Protein AF-A0A936AYT2-F1 (afdb_monomer_lite)

pLDDT: mean 79.72, std 15.02, range [39.72, 93.44]

Foldseek 3Di:
DDPDPPDCPPPPPVPDDPVDDDDPVNVVVVVLVVLLVVVVVVQVPDPPHDDDDDDLQDPVRDGDDDSNVVSCCVVPVDD

Secondary structure (DSSP, 8-state):
------S------TT--TTSPP-HHHHHHHHHHHHHHHHHHHHTT-SS-------SB-TTS-B---HHHHHHHHHHTT-

Sequence (79 aa):
MPRQPLSNTFVLAESWDEEKQWTLEDDVRIRNELLSRVVHGLTSRCRHGVILATSELDRRGARQDGPLWRALHPLVSGE

Structure (mmCIF, N/CA/C/O backbone):
data_AF-A0A936AYT2-F1
#
_entry.id   AF-A0A936AYT2-F1
#
loop_
_atom_site.group_PDB
_atom_site.id
_atom_site.type_symbol
_atom_site.label_atom_id
_atom_site.label_alt_id
_atom_site.label_comp_id
_atom_site.label_asym_id
_atom_site.label_entity_id
_atom_site.label_seq_id
_atom_site.pdbx_PDB_ins_code
_atom_site.Cartn_x
_atom_site.Cartn_y
_atom_site.Cartn_z
_atom_site.occupancy
_atom_site.B_iso_or_equiv
_atom_site.auth_seq_id
_atom_site.auth_comp_id
_atom_site.auth_asym_id
_atom_site.auth_atom_id
_atom_site.pdbx_PDB_model_num
ATOM 1 N N . MET A 1 1 ? 36.076 -6.705 -7.306 1.00 39.72 1 MET A N 1
ATOM 2 C CA . MET A 1 1 ? 34.998 -5.981 -6.593 1.00 39.72 1 MET A CA 1
ATOM 3 C C . MET A 1 1 ? 33.739 -6.835 -6.666 1.00 39.72 1 MET A C 1
ATOM 5 O O . MET A 1 1 ? 33.318 -7.108 -7.785 1.00 39.72 1 MET A O 1
ATOM 9 N N . PRO A 1 2 ? 33.171 -7.329 -5.554 1.00 47.38 2 PRO A N 1
ATOM 10 C CA . PRO A 1 2 ? 31.956 -8.129 -5.629 1.00 47.38 2 PRO A CA 1
ATOM 11 C C . PRO A 1 2 ? 30.773 -7.200 -5.942 1.00 47.38 2 PRO A C 1
ATOM 13 O O . PRO A 1 2 ? 30.506 -6.251 -5.207 1.00 47.38 2 PRO A O 1
ATOM 16 N N . ARG A 1 3 ? 30.096 -7.440 -7.072 1.00 46.91 3 ARG A N 1
ATOM 17 C CA . ARG A 1 3 ? 28.839 -6.777 -7.448 1.00 46.91 3 ARG A CA 1
ATOM 18 C C . ARG A 1 3 ? 27.745 -7.357 -6.567 1.00 46.91 3 ARG A C 1
ATOM 20 O O . ARG A 1 3 ? 27.139 -8.365 -6.898 1.00 46.91 3 ARG A O 1
ATOM 27 N N . GLN A 1 4 ? 27.553 -6.761 -5.409 1.00 48.75 4 GLN A N 1
ATOM 28 C CA . GLN A 1 4 ? 26.448 -7.097 -4.537 1.00 48.75 4 GLN A CA 1
ATOM 29 C C . GLN A 1 4 ? 25.159 -6.473 -5.110 1.00 48.75 4 GLN A C 1
ATOM 31 O O . GLN A 1 4 ? 25.077 -5.243 -5.138 1.00 48.75 4 GLN A O 1
ATOM 36 N N . PRO A 1 5 ? 24.136 -7.237 -5.537 1.00 49.56 5 PRO A N 1
ATOM 37 C CA . PRO A 1 5 ? 22.836 -6.662 -5.839 1.00 49.56 5 PRO A CA 1
ATOM 38 C C . PRO A 1 5 ? 22.055 -6.570 -4.521 1.00 49.56 5 PRO A C 1
ATOM 40 O O . PRO A 1 5 ? 21.203 -7.400 -4.234 1.00 49.56 5 PRO A O 1
ATOM 43 N N . LEU A 1 6 ? 22.375 -5.598 -3.662 1.00 49.78 6 LEU A N 1
ATOM 44 C CA . LEU A 1 6 ? 21.516 -5.284 -2.513 1.00 49.78 6 LEU A CA 1
ATOM 45 C C . LEU A 1 6 ? 20.599 -4.119 -2.892 1.00 49.78 6 LEU A C 1
ATOM 47 O O . LEU A 1 6 ? 21.013 -2.965 -2.819 1.00 49.78 6 LEU A O 1
ATOM 51 N N . SER A 1 7 ? 19.369 -4.422 -3.321 1.00 51.97 7 SER A N 1
ATOM 52 C CA . SER A 1 7 ? 18.164 -3.632 -2.972 1.00 51.97 7 SER A CA 1
ATOM 53 C C . SER A 1 7 ? 16.874 -4.126 -3.626 1.00 51.97 7 SER A C 1
ATOM 55 O O . SER A 1 7 ? 15.824 -3.940 -3.025 1.00 51.97 7 SER A O 1
ATOM 57 N N . ASN A 1 8 ? 16.919 -4.798 -4.777 1.00 48.38 8 ASN A N 1
ATOM 58 C CA . ASN A 1 8 ? 15.721 -5.424 -5.336 1.00 48.38 8 ASN A CA 1
ATOM 59 C C . ASN A 1 8 ? 15.711 -6.903 -4.974 1.00 48.38 8 ASN A C 1
ATOM 61 O O . ASN A 1 8 ? 16.042 -7.769 -5.780 1.00 48.38 8 ASN A O 1
ATOM 65 N N . THR A 1 9 ? 15.337 -7.190 -3.724 1.00 46.50 9 THR A N 1
ATOM 66 C CA . THR A 1 9 ? 14.724 -8.480 -3.410 1.00 46.50 9 THR A CA 1
ATOM 67 C C . THR A 1 9 ? 13.547 -8.574 -4.358 1.00 46.50 9 THR A C 1
ATOM 69 O O . THR A 1 9 ? 12.618 -7.783 -4.218 1.00 46.50 9 THR A O 1
ATOM 72 N N . PHE A 1 10 ? 13.633 -9.428 -5.375 1.00 51.62 10 PHE A N 1
ATOM 73 C CA . PHE A 1 10 ? 12.538 -9.674 -6.292 1.00 51.62 10 PHE A CA 1
ATOM 74 C C . PHE A 1 10 ? 11.308 -10.014 -5.446 1.00 51.62 10 PHE A C 1
ATOM 76 O O . PHE A 1 10 ? 11.131 -11.150 -5.012 1.00 51.62 10 PHE A O 1
ATOM 83 N N . VAL A 1 11 ? 10.451 -9.028 -5.177 1.00 52.66 11 VAL A N 1
ATOM 84 C CA . VAL A 1 11 ? 9.045 -9.312 -4.952 1.00 52.66 11 VAL A CA 1
ATOM 85 C C . VAL A 1 11 ? 8.590 -9.664 -6.349 1.00 52.66 11 VAL A C 1
ATOM 87 O O . VAL A 1 11 ? 8.173 -8.800 -7.115 1.00 52.66 11 VAL A O 1
ATOM 90 N N . LEU A 1 12 ? 8.873 -10.914 -6.717 1.00 55.25 12 LEU A N 1
ATOM 91 C CA . LEU A 1 12 ? 8.446 -11.513 -7.955 1.00 55.25 12 LEU A CA 1
ATOM 92 C C . LEU A 1 12 ? 6.943 -11.272 -7.953 1.00 55.25 12 LEU A C 1
ATOM 94 O O . LEU A 1 12 ? 6.207 -11.874 -7.170 1.00 55.25 12 LEU A O 1
ATOM 98 N N . ALA A 1 13 ? 6.486 -10.342 -8.789 1.00 62.06 13 ALA A N 1
ATOM 99 C CA . ALA A 1 13 ? 5.207 -10.560 -9.416 1.00 62.06 13 ALA A CA 1
ATOM 100 C C . ALA A 1 13 ? 5.392 -11.913 -10.097 1.00 62.06 13 ALA A C 1
ATOM 102 O O . ALA A 1 13 ? 6.026 -11.990 -11.138 1.00 62.06 13 ALA A O 1
ATOM 103 N N . GLU A 1 14 ? 4.986 -12.984 -9.417 1.00 64.94 14 GLU A N 1
ATOM 104 C CA . GLU A 1 14 ? 5.194 -14.369 -9.851 1.00 64.94 14 GLU A CA 1
ATOM 105 C C . GLU A 1 14 ? 4.648 -14.577 -11.270 1.00 64.94 14 GLU A C 1
ATOM 107 O O . GLU A 1 14 ? 5.135 -15.406 -12.023 1.00 64.94 14 GLU A O 1
ATOM 112 N N . SER A 1 15 ? 3.683 -13.742 -11.658 1.00 74.06 15 SER A N 1
ATOM 113 C CA . SER A 1 15 ? 3.086 -13.648 -12.982 1.00 74.06 15 SER A CA 1
ATOM 114 C C . SER A 1 15 ? 3.792 -12.679 -13.949 1.00 74.06 15 SER A C 1
ATOM 116 O O . SER A 1 15 ? 3.148 -12.222 -14.894 1.00 74.06 15 SER A O 1
ATOM 118 N N . TRP A 1 16 ? 5.033 -12.250 -13.695 1.00 82.50 16 TRP A N 1
ATOM 119 C CA . TRP A 1 16 ? 5.757 -11.369 -14.615 1.00 82.50 16 TRP A CA 1
ATOM 120 C C . TRP A 1 16 ? 6.217 -12.155 -15.837 1.00 82.50 16 TRP A C 1
ATOM 122 O O . TRP A 1 16 ? 6.801 -13.226 -15.715 1.00 82.50 16 TRP A O 1
ATOM 132 N N . ASP A 1 17 ? 5.955 -11.595 -17.011 1.00 83.50 17 ASP A N 1
ATOM 133 C CA . ASP A 1 17 ? 6.382 -12.173 -18.276 1.00 83.50 17 ASP A CA 1
ATOM 134 C C . ASP A 1 17 ? 7.903 -12.036 -18.430 1.00 83.50 17 ASP A C 1
ATOM 136 O O . ASP A 1 17 ? 8.429 -10.922 -18.481 1.00 83.50 17 ASP A O 1
ATOM 140 N N . GLU A 1 18 ? 8.608 -13.166 -18.496 1.00 78.94 18 GLU A N 1
ATOM 141 C CA . GLU A 1 18 ? 10.068 -13.216 -18.627 1.00 78.94 18 GLU A CA 1
ATOM 142 C C . GLU A 1 18 ? 10.566 -12.567 -19.929 1.00 78.94 18 GLU A C 1
ATOM 144 O O . GLU A 1 18 ? 11.679 -12.039 -19.962 1.00 78.94 18 GLU A O 1
ATOM 149 N N . GLU A 1 19 ? 9.729 -12.520 -20.970 1.00 85.50 19 GLU A N 1
ATOM 150 C CA . GLU A 1 19 ? 10.046 -11.869 -22.246 1.00 85.50 19 GLU A CA 1
ATOM 151 C C . GLU A 1 19 ? 9.950 -10.335 -22.155 1.00 85.50 19 GLU A C 1
ATOM 153 O O . GLU A 1 19 ? 10.442 -9.607 -23.025 1.00 85.50 19 GLU A O 1
ATOM 158 N N . LYS A 1 20 ? 9.332 -9.803 -21.091 1.00 82.38 20 LYS A N 1
ATOM 159 C CA . LYS A 1 20 ? 9.167 -8.364 -20.889 1.00 82.38 20 LYS A CA 1
ATOM 160 C C . LYS A 1 20 ? 10.276 -7.797 -20.006 1.00 82.38 20 LYS A C 1
ATOM 162 O O . LYS A 1 20 ? 10.464 -8.186 -18.853 1.00 82.38 20 LYS A O 1
ATOM 167 N N . GLN 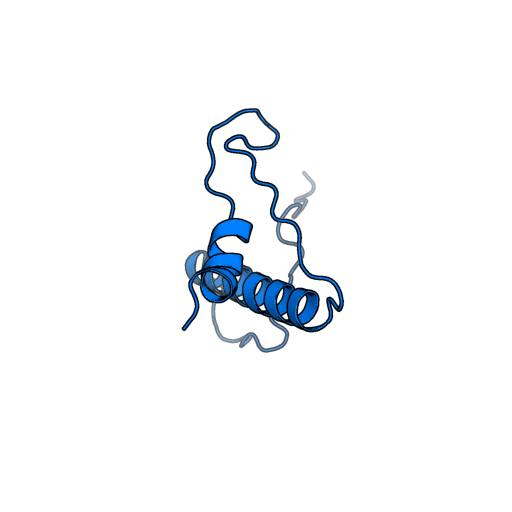A 1 21 ? 10.949 -6.761 -20.508 1.00 83.62 21 GLN A N 1
ATOM 168 C CA . GLN A 1 21 ? 11.913 -6.003 -19.715 1.00 83.62 21 GLN A CA 1
ATOM 169 C C . GLN A 1 21 ? 11.228 -5.312 -18.527 1.00 83.62 21 GLN A C 1
ATOM 171 O O . GLN A 1 21 ? 10.285 -4.539 -18.699 1.00 83.62 21 GLN A O 1
ATOM 176 N N . TRP A 1 22 ? 11.755 -5.541 -17.324 1.00 82.12 22 TRP A N 1
ATOM 177 C CA . TRP A 1 22 ? 11.333 -4.837 -16.117 1.00 82.12 22 TRP A CA 1
ATOM 178 C C . TRP A 1 22 ? 11.783 -3.374 -16.150 1.00 82.12 22 TRP A C 1
ATOM 180 O O . TRP A 1 22 ? 12.980 -3.080 -16.238 1.00 82.12 22 TRP A O 1
ATOM 190 N N . THR A 1 23 ? 10.832 -2.447 -16.056 1.00 86.44 23 THR A N 1
ATOM 191 C CA . THR A 1 23 ? 11.107 -1.006 -16.037 1.00 86.44 23 THR A CA 1
ATOM 192 C C . THR A 1 23 ? 10.937 -0.408 -14.638 1.00 86.44 23 THR A C 1
ATOM 194 O O . THR A 1 23 ? 10.332 -1.004 -13.748 1.00 86.44 23 THR A O 1
ATOM 197 N N . LEU A 1 24 ? 11.451 0.810 -14.430 1.00 83.12 24 LEU A N 1
ATOM 198 C CA . LEU A 1 24 ? 11.202 1.563 -13.193 1.00 83.12 24 LEU A CA 1
ATOM 199 C C . LEU A 1 24 ? 9.706 1.859 -12.992 1.00 83.12 24 LEU A C 1
ATOM 201 O O . LEU A 1 24 ? 9.223 1.892 -11.863 1.00 83.12 24 LEU A O 1
ATOM 205 N N . GLU A 1 25 ? 8.971 2.073 -14.081 1.00 87.88 25 GLU A N 1
ATOM 206 C CA . GLU A 1 25 ? 7.526 2.284 -14.035 1.00 87.88 25 GLU A CA 1
ATOM 207 C C . GLU A 1 25 ? 6.799 1.017 -13.573 1.00 87.88 25 GLU A C 1
ATOM 209 O O . GLU A 1 25 ? 5.939 1.087 -12.693 1.00 87.88 25 GLU A O 1
ATOM 214 N N . ASP A 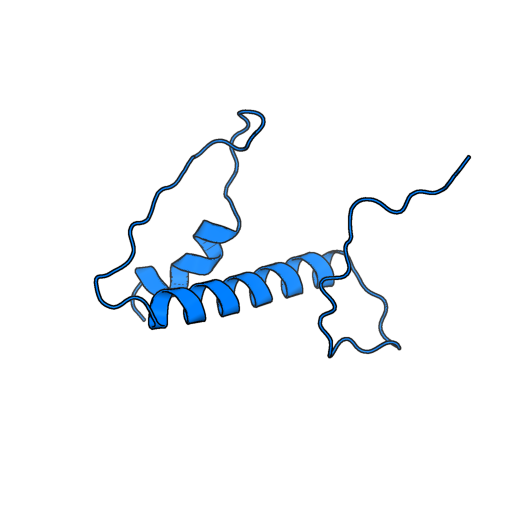1 26 ? 7.198 -0.145 -14.099 1.00 87.25 26 ASP A N 1
ATOM 215 C CA . ASP A 1 26 ? 6.672 -1.436 -13.662 1.00 87.25 26 ASP A CA 1
ATOM 216 C C . ASP A 1 26 ? 6.957 -1.687 -12.179 1.00 87.25 26 ASP A C 1
ATOM 218 O O . ASP A 1 26 ? 6.049 -2.100 -11.459 1.00 87.25 26 ASP A O 1
ATOM 222 N N . ASP A 1 27 ? 8.162 -1.355 -11.700 1.00 84.88 27 ASP A N 1
ATOM 223 C CA . ASP A 1 27 ? 8.528 -1.459 -10.283 1.00 84.88 27 ASP A CA 1
ATOM 224 C C . ASP A 1 27 ? 7.583 -0.661 -9.381 1.00 84.88 27 ASP A C 1
ATOM 226 O O . ASP A 1 27 ? 6.999 -1.189 -8.429 1.00 84.88 27 ASP A O 1
ATOM 230 N N . VAL A 1 28 ? 7.395 0.621 -9.701 1.00 85.44 28 VAL A N 1
ATOM 231 C CA . VAL A 1 28 ? 6.536 1.513 -8.920 1.00 85.44 28 VAL A CA 1
ATOM 232 C C . VAL A 1 28 ? 5.086 1.035 -8.965 1.00 85.44 28 VAL A C 1
ATOM 234 O O . VAL A 1 28 ? 4.427 0.987 -7.923 1.00 85.44 28 VAL A O 1
ATOM 237 N N . ARG A 1 29 ? 4.593 0.657 -10.149 1.00 87.94 29 ARG A N 1
ATOM 238 C CA . ARG A 1 29 ? 3.221 0.187 -10.356 1.00 87.94 29 ARG A CA 1
ATOM 239 C C . ARG A 1 29 ? 2.945 -1.095 -9.574 1.00 87.94 29 ARG A C 1
ATOM 241 O O . ARG A 1 29 ? 2.021 -1.116 -8.763 1.00 87.94 29 ARG A O 1
ATOM 248 N N . ILE A 1 30 ? 3.760 -2.132 -9.771 1.00 87.38 30 ILE A N 1
ATOM 249 C CA . ILE A 1 30 ? 3.577 -3.447 -9.140 1.00 87.38 30 ILE A CA 1
ATOM 250 C C . ILE A 1 30 ? 3.700 -3.334 -7.622 1.00 87.38 30 ILE A C 1
ATOM 252 O O . ILE A 1 30 ? 2.870 -3.879 -6.896 1.00 87.38 30 ILE A O 1
ATOM 256 N N . ARG A 1 31 ? 4.678 -2.576 -7.113 1.00 86.12 31 ARG A N 1
ATOM 257 C CA . ARG A 1 31 ? 4.831 -2.375 -5.666 1.00 86.12 31 ARG A CA 1
ATOM 258 C C . ARG A 1 31 ? 3.599 -1.719 -5.042 1.00 86.12 31 ARG A C 1
ATOM 260 O O . ARG A 1 31 ? 3.161 -2.143 -3.973 1.00 86.12 31 ARG A O 1
ATOM 267 N N . ASN A 1 32 ? 3.041 -0.697 -5.690 1.00 88.56 32 ASN A N 1
ATOM 268 C CA . ASN A 1 32 ? 1.845 -0.013 -5.195 1.00 88.56 32 ASN A CA 1
ATOM 269 C C . ASN A 1 32 ? 0.604 -0.919 -5.255 1.00 88.56 32 ASN A C 1
ATOM 271 O O . ASN A 1 32 ? -0.190 -0.925 -4.315 1.00 88.56 32 ASN A O 1
ATOM 275 N N . GLU A 1 33 ? 0.462 -1.714 -6.316 1.00 88.75 33 GLU A N 1
ATOM 276 C CA . GLU A 1 33 ? -0.628 -2.681 -6.469 1.00 88.75 33 GLU A CA 1
ATOM 277 C C . GLU A 1 33 ? -0.583 -3.769 -5.387 1.00 88.75 33 GLU A C 1
ATOM 279 O O . GLU A 1 33 ? -1.583 -4.026 -4.714 1.00 88.75 33 GLU A O 1
ATOM 284 N N . LEU A 1 34 ? 0.589 -4.369 -5.162 1.00 89.19 34 LEU A N 1
ATOM 285 C CA . LEU A 1 34 ? 0.778 -5.379 -4.121 1.00 89.19 34 LEU A CA 1
ATOM 286 C C . LEU A 1 34 ? 0.506 -4.808 -2.729 1.00 89.19 34 LEU A C 1
ATOM 288 O O . LEU A 1 34 ? -0.190 -5.439 -1.933 1.00 89.19 34 LEU A O 1
ATOM 292 N N . LEU A 1 35 ? 0.997 -3.598 -2.444 1.00 91.06 35 LEU A N 1
ATOM 293 C CA . LEU A 1 35 ? 0.722 -2.924 -1.179 1.00 91.06 35 LEU A CA 1
ATOM 294 C C . LEU A 1 35 ? -0.782 -2.703 -0.977 1.00 91.06 35 LEU A C 1
ATOM 296 O O . LEU A 1 35 ? -1.290 -2.991 0.103 1.00 91.06 35 LEU A O 1
ATOM 300 N N . SER A 1 36 ? -1.500 -2.248 -2.007 1.00 90.94 36 SER A N 1
ATOM 301 C CA . SER A 1 36 ? -2.952 -2.052 -1.945 1.00 90.94 36 SER A CA 1
ATOM 302 C C . SER A 1 36 ? -3.694 -3.357 -1.639 1.00 90.94 36 SER A C 1
ATOM 304 O O . SER A 1 36 ? -4.499 -3.396 -0.708 1.00 90.94 36 SER A O 1
ATOM 306 N N . ARG A 1 37 ? -3.361 -4.454 -2.335 1.00 90.50 37 ARG A N 1
ATOM 307 C CA . ARG A 1 37 ? -3.958 -5.781 -2.092 1.00 90.50 37 ARG A CA 1
ATOM 308 C C . ARG A 1 37 ? -3.704 -6.277 -0.666 1.00 90.50 37 ARG A C 1
ATOM 310 O O . ARG A 1 37 ? -4.625 -6.767 -0.014 1.00 90.50 37 ARG A O 1
ATOM 317 N N . VAL A 1 38 ? -2.474 -6.127 -0.166 1.00 91.56 38 VAL A N 1
ATOM 318 C CA . VAL A 1 38 ? -2.102 -6.526 1.203 1.00 91.56 38 VAL A CA 1
ATOM 319 C C . VAL A 1 38 ? -2.867 -5.705 2.237 1.00 91.56 38 VAL A C 1
ATOM 321 O O . VAL A 1 38 ? -3.459 -6.274 3.151 1.00 91.56 38 VAL A O 1
ATOM 324 N N . VAL A 1 39 ? -2.896 -4.380 2.089 1.00 92.50 39 VAL A N 1
ATOM 325 C CA . VAL A 1 39 ? -3.617 -3.485 3.005 1.00 92.50 39 VAL A CA 1
ATOM 326 C C . VAL A 1 39 ? -5.111 -3.809 3.006 1.00 92.50 39 VAL A C 1
ATOM 328 O O . VAL A 1 39 ? -5.695 -3.960 4.077 1.00 92.50 39 VAL A O 1
ATOM 331 N N . HIS A 1 40 ? -5.722 -4.010 1.837 1.00 92.06 40 HIS A N 1
ATOM 332 C CA . HIS A 1 40 ? -7.125 -4.408 1.737 1.00 92.06 40 HIS A CA 1
ATOM 333 C C . HIS A 1 40 ? -7.397 -5.738 2.458 1.00 92.06 40 HIS A C 1
ATOM 335 O O . HIS A 1 40 ? -8.275 -5.805 3.313 1.00 92.06 40 HIS A O 1
ATOM 341 N N . GLY A 1 41 ? -6.605 -6.782 2.194 1.00 92.69 41 GLY A N 1
ATOM 342 C CA . GLY A 1 41 ? -6.793 -8.088 2.832 1.00 92.69 41 GLY A CA 1
ATOM 343 C C . GLY A 1 41 ? -6.553 -8.083 4.347 1.00 92.69 41 GLY A C 1
ATOM 344 O O . GLY A 1 41 ? -7.225 -8.802 5.085 1.00 92.69 41 GLY A O 1
ATOM 345 N N . LEU A 1 42 ? -5.608 -7.277 4.840 1.00 92.50 42 LEU A N 1
ATOM 346 C CA . LEU A 1 42 ? -5.376 -7.125 6.279 1.00 92.50 42 LEU A CA 1
ATOM 347 C C . LEU A 1 42 ? -6.541 -6.395 6.952 1.00 92.50 42 LEU A C 1
ATOM 349 O O . LEU A 1 42 ? -7.058 -6.869 7.963 1.00 92.50 42 LEU A O 1
ATOM 353 N N . THR A 1 43 ? -6.978 -5.276 6.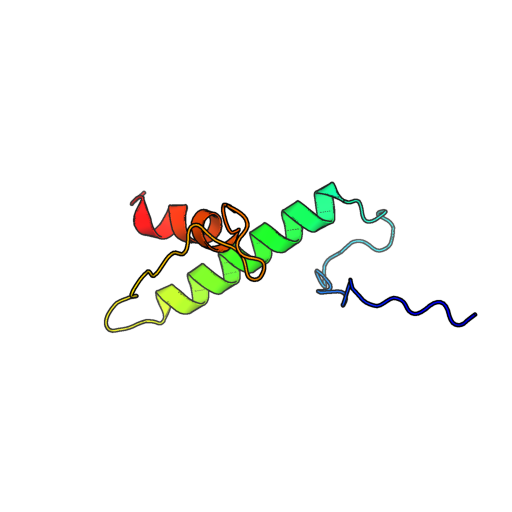373 1.00 92.38 43 THR A N 1
ATOM 354 C CA . THR A 1 43 ? -8.062 -4.452 6.926 1.00 92.38 43 THR A CA 1
ATOM 355 C C . THR A 1 43 ? -9.416 -5.159 6.875 1.00 92.38 43 THR A C 1
ATOM 357 O O . THR A 1 43 ? -10.154 -5.104 7.856 1.00 92.38 43 THR A O 1
ATOM 360 N N . SER A 1 44 ? -9.711 -5.929 5.821 1.00 91.62 44 SER A N 1
ATOM 361 C CA . SER A 1 44 ? -10.951 -6.714 5.707 1.00 91.62 44 SER A CA 1
ATOM 362 C C . SER A 1 44 ? -11.080 -7.821 6.765 1.00 91.62 44 SER A C 1
ATOM 364 O O . SER A 1 44 ? -12.168 -8.346 6.996 1.00 91.62 44 SER A O 1
ATOM 366 N N . ARG A 1 45 ? -9.971 -8.208 7.410 1.00 92.69 45 ARG A N 1
ATOM 367 C CA . ARG A 1 45 ? -9.926 -9.220 8.480 1.00 92.69 45 ARG A CA 1
ATOM 368 C C . ARG A 1 45 ? -9.983 -8.610 9.883 1.00 92.69 45 ARG A C 1
ATOM 370 O O . ARG A 1 45 ? -10.145 -9.349 10.858 1.00 92.69 45 ARG A O 1
ATOM 377 N N . CYS A 1 46 ? -9.838 -7.292 10.013 1.00 93.44 46 CYS A N 1
ATOM 378 C CA . CYS A 1 46 ? -9.913 -6.596 11.293 1.00 93.44 46 CYS A CA 1
ATOM 379 C C . CYS A 1 46 ? -11.364 -6.570 11.799 1.00 93.44 46 CYS A C 1
ATOM 381 O O . CYS A 1 46 ? -12.251 -6.043 11.141 1.00 93.44 46 CYS A O 1
ATOM 383 N N . ARG A 1 47 ? -11.614 -7.119 12.997 1.00 91.50 47 ARG A N 1
ATOM 384 C CA . ARG A 1 47 ? -12.975 -7.216 13.572 1.00 91.50 47 ARG A CA 1
ATOM 385 C C . ARG A 1 47 ? -13.411 -6.005 14.399 1.00 91.50 47 ARG A C 1
ATOM 387 O O . ARG A 1 47 ? -14.602 -5.812 14.595 1.00 91.50 47 ARG A O 1
ATOM 394 N N . HIS A 1 48 ? -12.458 -5.223 14.899 1.00 92.31 48 HIS A N 1
ATOM 395 C CA . HIS A 1 48 ? -12.714 -4.114 15.830 1.00 92.31 48 HIS A CA 1
ATOM 396 C C . HIS A 1 48 ? -12.395 -2.737 15.227 1.00 92.31 48 HIS A C 1
ATOM 398 O O . HIS A 1 48 ? -12.528 -1.727 15.908 1.00 92.31 48 HIS A O 1
ATOM 404 N N . GLY A 1 49 ? -11.969 -2.695 13.961 1.00 87.25 49 GLY A N 1
ATOM 405 C CA . GLY A 1 49 ? -11.508 -1.482 13.287 1.00 87.25 49 GLY A CA 1
ATOM 406 C C . GLY A 1 49 ? -9.988 -1.408 13.132 1.00 87.25 49 GLY A C 1
ATOM 407 O O . GLY A 1 49 ? -9.251 -2.311 13.534 1.00 87.25 49 GLY A O 1
ATOM 408 N N . VAL A 1 50 ? -9.538 -0.329 12.494 1.00 89.31 50 VAL A N 1
ATOM 409 C CA . VAL A 1 50 ? -8.140 -0.066 12.132 1.00 89.31 50 VAL A CA 1
ATOM 410 C C . VAL A 1 50 ? -7.779 1.327 12.634 1.00 89.31 50 VAL A C 1
ATOM 412 O O . VAL A 1 50 ? -8.507 2.283 12.377 1.00 89.31 50 VAL A O 1
ATOM 415 N N . ILE A 1 51 ? -6.658 1.448 13.344 1.00 90.62 51 ILE A N 1
ATOM 416 C CA . ILE A 1 51 ? -6.125 2.743 13.777 1.00 90.62 51 ILE A CA 1
ATOM 417 C C . ILE A 1 51 ? -5.115 3.209 12.735 1.00 90.62 51 ILE A C 1
ATOM 419 O O . ILE A 1 51 ? -4.156 2.497 12.434 1.00 90.62 51 ILE A O 1
ATOM 423 N N . LEU A 1 52 ? -5.323 4.412 12.205 1.00 87.00 52 LEU A N 1
ATOM 424 C CA . LEU A 1 52 ? -4.402 5.041 11.268 1.00 87.00 52 LEU A CA 1
ATOM 425 C C . LEU A 1 52 ? -3.486 6.009 12.011 1.00 87.00 52 LEU A C 1
ATOM 427 O O . LEU A 1 52 ? -3.951 6.914 12.698 1.00 87.00 52 LEU A O 1
ATOM 431 N N . ALA A 1 5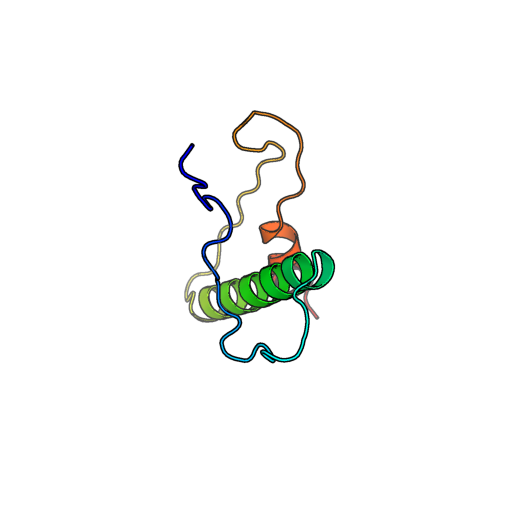3 ? -2.181 5.812 11.851 1.00 86.38 53 ALA A N 1
ATOM 432 C CA . ALA A 1 53 ? -1.152 6.708 12.354 1.00 86.38 53 ALA A CA 1
ATOM 433 C C . ALA A 1 53 ? -0.233 7.099 11.195 1.00 86.38 53 ALA A C 1
ATOM 435 O O . ALA A 1 53 ? 0.269 6.234 10.473 1.00 86.38 53 ALA A O 1
ATOM 436 N N . THR A 1 54 ? -0.022 8.399 11.010 1.00 83.62 54 THR A N 1
ATOM 437 C CA . THR A 1 54 ? 0.799 8.946 9.927 1.00 83.62 54 THR A CA 1
ATOM 438 C C . THR A 1 54 ? 1.947 9.767 10.497 1.00 83.62 54 THR A C 1
ATOM 440 O O . THR A 1 54 ? 1.802 10.432 11.520 1.00 83.62 54 THR A O 1
ATOM 443 N N . SER A 1 55 ? 3.082 9.746 9.804 1.00 85.62 55 SER A N 1
ATOM 444 C CA . SER A 1 55 ? 4.206 10.651 10.034 1.00 85.62 55 SER A CA 1
ATOM 445 C C . SER A 1 55 ? 4.432 11.432 8.752 1.00 85.62 55 SER A C 1
ATOM 447 O O . SER A 1 55 ? 4.484 10.836 7.679 1.00 85.62 55 SER A O 1
ATOM 449 N N . GLU A 1 56 ? 4.596 12.747 8.862 1.00 86.31 56 GLU A N 1
ATOM 450 C CA . GLU A 1 56 ? 5.032 13.573 7.731 1.00 86.31 56 GLU A CA 1
ATOM 451 C C . GLU A 1 56 ? 6.506 13.327 7.384 1.00 86.31 56 GLU A C 1
ATOM 453 O O . GLU A 1 56 ? 6.963 13.754 6.328 1.00 86.31 56 GLU A O 1
ATOM 458 N N . LEU A 1 57 ? 7.255 12.674 8.281 1.00 89.38 57 LEU A N 1
ATOM 459 C CA . LEU A 1 57 ? 8.692 12.461 8.178 1.00 89.38 57 LEU A CA 1
ATOM 460 C C . LEU A 1 57 ? 9.030 10.994 7.909 1.00 89.38 57 LEU A C 1
ATOM 462 O O . LEU A 1 57 ? 8.468 10.087 8.532 1.00 89.38 57 LEU A O 1
ATOM 466 N N . ASP A 1 58 ? 10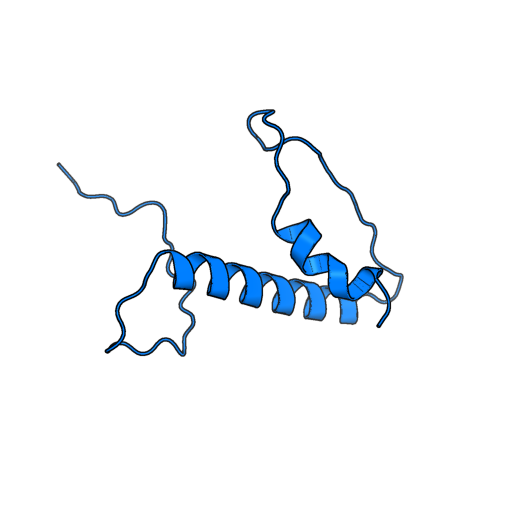.003 10.782 7.029 1.00 85.06 58 ASP A N 1
ATOM 467 C CA . ASP A 1 58 ? 10.644 9.495 6.807 1.00 85.06 58 ASP A CA 1
ATOM 468 C C . ASP A 1 58 ? 11.653 9.154 7.924 1.00 85.06 58 ASP A C 1
ATOM 470 O O . ASP A 1 58 ? 11.875 9.903 8.877 1.00 85.06 58 ASP A O 1
ATOM 474 N N . ARG A 1 59 ? 12.327 8.006 7.791 1.00 82.19 59 ARG A N 1
ATOM 475 C CA . ARG A 1 59 ? 13.332 7.535 8.766 1.00 82.19 59 ARG A CA 1
ATOM 476 C C . ARG A 1 59 ? 14.567 8.438 8.887 1.00 82.19 59 ARG A C 1
ATOM 478 O O . ARG A 1 59 ? 15.359 8.246 9.803 1.00 82.19 59 ARG A O 1
ATOM 485 N N . ARG A 1 60 ? 14.771 9.360 7.948 1.00 90.25 60 ARG A N 1
ATOM 486 C CA . ARG A 1 60 ? 15.871 10.331 7.926 1.00 90.25 60 ARG A CA 1
ATOM 487 C C . ARG A 1 60 ? 15.417 11.717 8.396 1.00 90.25 60 ARG A C 1
ATOM 489 O O . ARG A 1 60 ? 16.247 12.617 8.463 1.00 90.25 60 ARG A O 1
ATOM 496 N N . GLY A 1 61 ? 14.134 11.888 8.722 1.00 89.12 61 GLY A N 1
ATOM 497 C CA . GLY A 1 61 ? 13.554 13.174 9.101 1.00 89.12 61 GLY A CA 1
ATOM 498 C C . GLY A 1 61 ? 13.190 14.064 7.910 1.00 89.12 61 GLY A C 1
ATOM 499 O O . GLY A 1 61 ? 12.949 15.253 8.103 1.00 89.12 61 GLY A O 1
ATOM 500 N N . ALA A 1 62 ? 13.161 13.532 6.686 1.00 89.25 62 ALA A N 1
ATOM 501 C CA . ALA A 1 62 ? 12.740 14.274 5.502 1.00 89.25 62 ALA A CA 1
ATOM 502 C C . ALA A 1 62 ? 11.226 14.163 5.298 1.00 89.25 62 ALA A C 1
ATOM 504 O O . ALA A 1 62 ? 10.639 13.114 5.560 1.00 89.25 62 ALA A O 1
ATOM 505 N N . ARG A 1 63 ? 10.592 15.228 4.789 1.00 86.31 63 ARG A N 1
ATOM 506 C CA . ARG A 1 63 ? 9.162 15.195 4.454 1.00 86.31 63 ARG A CA 1
ATOM 507 C C . ARG A 1 63 ? 8.890 14.183 3.344 1.00 86.31 63 ARG A C 1
ATOM 509 O O . ARG A 1 63 ? 9.530 14.248 2.295 1.00 86.31 63 ARG A O 1
ATOM 516 N N . GLN A 1 64 ? 7.936 13.282 3.559 1.00 83.25 64 GLN A N 1
ATOM 517 C CA . GLN A 1 64 ? 7.579 12.264 2.575 1.00 83.25 64 GLN A CA 1
ATOM 518 C C . GLN A 1 64 ? 6.102 11.873 2.656 1.00 83.25 64 GLN A C 1
ATOM 520 O O . GLN A 1 64 ? 5.618 11.454 3.704 1.00 83.25 64 GLN A O 1
ATOM 525 N N . ASP A 1 65 ? 5.437 11.853 1.500 1.00 77.00 65 ASP A N 1
ATOM 526 C CA . ASP A 1 65 ? 4.169 11.140 1.339 1.00 77.00 65 ASP A CA 1
ATOM 527 C C . ASP A 1 65 ? 4.435 9.646 1.121 1.00 77.00 65 ASP A C 1
ATOM 529 O O . ASP A 1 65 ? 4.872 9.208 0.047 1.00 77.00 65 ASP A O 1
ATOM 533 N N . GLY A 1 66 ? 4.196 8.852 2.164 1.00 81.19 66 GLY A N 1
ATOM 534 C CA . GLY A 1 66 ? 4.423 7.411 2.143 1.00 81.19 66 GLY A CA 1
ATOM 535 C C . GLY A 1 66 ? 3.426 6.652 1.248 1.00 81.19 66 GLY A C 1
ATOM 536 O O . GLY A 1 66 ? 2.247 7.008 1.181 1.00 81.19 66 GLY A O 1
ATOM 537 N N . PRO A 1 67 ? 3.846 5.548 0.598 1.00 86.25 67 PRO A N 1
ATOM 538 C CA . PRO A 1 67 ? 2.968 4.754 -0.269 1.00 86.25 67 PRO A CA 1
ATOM 539 C C . PRO A 1 67 ? 1.799 4.097 0.486 1.00 86.25 67 PRO A C 1
ATOM 541 O O . PRO A 1 67 ? 0.760 3.832 -0.113 1.00 86.25 67 PRO A O 1
ATOM 544 N N . LEU A 1 68 ? 1.931 3.886 1.803 1.00 87.44 68 LEU A N 1
ATOM 545 C CA . LEU A 1 68 ? 0.870 3.323 2.644 1.00 87.44 68 LEU A CA 1
ATOM 546 C C . LEU A 1 68 ? -0.372 4.220 2.694 1.00 87.44 68 LEU A C 1
ATOM 548 O O . LEU A 1 68 ? -1.486 3.711 2.631 1.00 87.44 68 LEU A O 1
ATOM 552 N N . TRP A 1 69 ? -0.192 5.543 2.754 1.00 87.06 69 TRP A N 1
ATOM 553 C CA . TRP A 1 69 ? -1.317 6.478 2.771 1.00 87.06 69 TRP A CA 1
ATOM 554 C C . TRP A 1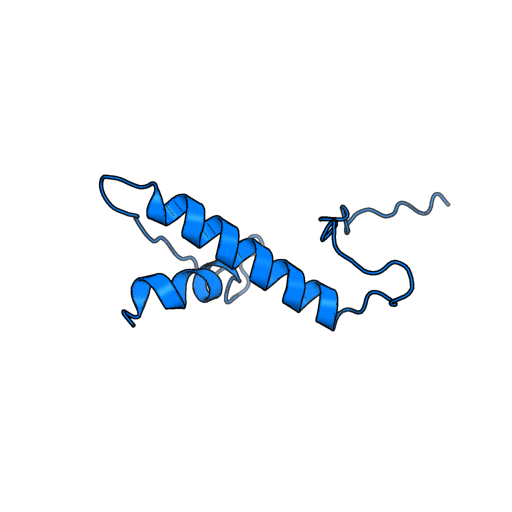 69 ? -2.145 6.382 1.485 1.00 87.06 69 TRP A C 1
ATOM 556 O O . TRP A 1 69 ? -3.367 6.269 1.531 1.00 87.06 69 TRP A O 1
ATOM 566 N N . ARG A 1 70 ? -1.471 6.308 0.330 1.00 87.31 70 ARG A N 1
ATOM 567 C CA . ARG A 1 70 ? -2.136 6.112 -0.968 1.00 87.31 70 ARG A CA 1
ATOM 568 C C . ARG A 1 70 ? -2.871 4.773 -1.042 1.00 87.31 70 ARG A C 1
ATOM 570 O O . ARG A 1 70 ? -3.978 4.723 -1.559 1.00 87.31 70 ARG A O 1
ATOM 577 N N . ALA A 1 71 ? -2.279 3.705 -0.504 1.00 90.56 71 ALA A N 1
ATOM 578 C CA . ALA A 1 71 ? -2.902 2.381 -0.472 1.00 90.56 71 ALA A CA 1
ATOM 579 C C . ALA A 1 71 ? -4.149 2.318 0.429 1.00 90.56 71 ALA A C 1
ATOM 581 O O . ALA A 1 71 ? -5.040 1.512 0.174 1.00 90.56 71 ALA A O 1
ATOM 582 N N . LEU A 1 72 ? -4.215 3.160 1.465 1.00 88.88 72 LEU A N 1
ATOM 583 C CA . LEU A 1 72 ? -5.365 3.269 2.363 1.00 88.88 72 LEU A CA 1
ATOM 584 C C . LEU A 1 72 ? -6.495 4.123 1.788 1.00 88.88 72 LEU A C 1
ATOM 586 O O . LEU A 1 72 ? -7.638 3.893 2.165 1.00 88.88 72 LEU A O 1
ATOM 590 N N . HIS A 1 73 ? -6.202 5.070 0.889 1.00 86.31 73 HIS A N 1
ATOM 591 C CA . HIS A 1 73 ? -7.180 6.033 0.369 1.00 86.31 73 HIS A CA 1
ATOM 592 C C . HIS A 1 73 ? -8.522 5.401 -0.066 1.00 86.31 73 HIS A C 1
ATOM 594 O O . HIS A 1 73 ? -9.551 5.861 0.420 1.00 86.31 73 HIS A O 1
ATOM 600 N N . PRO A 1 74 ? -8.570 4.310 -0.861 1.00 84.50 74 PRO A N 1
ATOM 601 C CA . PRO A 1 74 ? -9.845 3.692 -1.247 1.00 84.50 74 PRO A CA 1
ATOM 602 C C . PRO A 1 74 ? -10.674 3.157 -0.067 1.00 84.50 74 PRO A C 1
ATOM 604 O O . PRO A 1 74 ? -11.887 3.043 -0.169 1.00 84.50 74 PRO A O 1
ATOM 607 N N . LEU A 1 75 ? -10.036 2.821 1.060 1.00 84.44 75 LEU A N 1
ATOM 608 C CA . LEU A 1 75 ? -10.707 2.288 2.251 1.00 84.44 75 LEU A CA 1
ATOM 609 C C . LEU A 1 75 ? -11.283 3.386 3.151 1.00 84.44 75 LEU A C 1
ATOM 611 O O . LEU A 1 75 ? -12.245 3.136 3.872 1.00 84.44 75 LEU A O 1
ATOM 615 N N . VAL A 1 76 ? -10.674 4.576 3.155 1.00 83.69 76 VAL A N 1
ATOM 616 C CA . VAL A 1 76 ? -11.128 5.717 3.970 1.00 83.69 76 VAL A CA 1
ATOM 617 C C . VAL A 1 76 ? -12.071 6.648 3.221 1.00 83.69 76 VAL A C 1
ATOM 619 O O . VAL A 1 76 ? -12.904 7.285 3.859 1.00 83.69 76 VAL A O 1
ATOM 622 N N . SER A 1 77 ? -11.955 6.732 1.896 1.00 76.44 77 SER A N 1
ATOM 623 C CA . SER A 1 77 ? -12.713 7.698 1.095 1.00 76.44 77 SER A CA 1
ATOM 624 C C . SER A 1 77 ? -14.144 7.260 0.771 1.00 76.44 77 SER A C 1
ATOM 626 O O . SER A 1 77 ? -14.886 8.074 0.237 1.00 76.44 77 SER A O 1
ATOM 628 N N . GLY A 1 78 ? -14.548 6.038 1.150 1.00 61.09 78 GLY A N 1
ATOM 629 C CA . GLY A 1 78 ? -15.930 5.560 1.061 1.00 61.09 78 GLY A CA 1
ATOM 630 C C . GLY A 1 78 ? -16.542 5.708 -0.334 1.00 61.09 78 GLY A C 1
ATOM 631 O O . GLY A 1 78 ? -17.373 6.589 -0.537 1.00 61.09 78 GLY A O 1
ATOM 632 N N . GLU A 1 79 ? -16.156 4.830 -1.258 1.00 46.19 79 GLU A N 1
ATOM 633 C CA . GLU A 1 79 ? -16.930 4.518 -2.472 1.00 46.19 79 GLU A CA 1
ATOM 634 C C . GLU A 1 79 ? -17.575 3.133 -2.340 1.00 46.19 79 GLU A C 1
ATOM 636 O O . GLU A 1 79 ? -16.900 2.217 -1.810 1.00 46.19 79 GLU A O 1
#

Radius of gyration: 16.21 Å; chains: 1; bounding box: 52×30×38 Å